Protein AF-A0AAV7XI38-F1 (afdb_monomer_lite)

Secondary structure (DSSP, 8-state):
------------------------------------TTS--TT--------------TTTS-TT---SSSPS--PPP-----PPPP-

pLDDT: mean 74.24, std 20.65, range [39.84, 97.19]

Foldseek 3Di:
DYDDDDDDDDDDDDPPPDDDDDPPPPPDPPPPPPPDPPDDDVVDDDDDDDDDDDDDDCVVPVPPQAPDDDHDDDDDDDDDDDDDDDD

Sequence (87 aa):
MGRALPLVALALPLAVLLLGPALAVPAAPAQQQEADGNACQPDKLTVYKMVMHTFWSRDRFPKHYPDWRPPAQWSKVIGEYGAGSPT

Organism: NCBI:txid439358

Structure (mmCIF, N/CA/C/O backbone):
data_AF-A0AAV7XI38-F1
#
_entry.id   AF-A0AAV7XI38-F1
#
loop_
_atom_site.group_PDB
_atom_site.id
_atom_site.type_symbol
_atom_site.label_atom_id
_atom_site.label_alt_id
_atom_site.label_comp_id
_atom_site.label_asym_id
_atom_site.label_entity_id
_atom_site.label_seq_id
_atom_site.pdbx_PDB_ins_code
_atom_site.Cartn_x
_atom_site.Cartn_y
_atom_site.Cartn_z
_atom_site.occupancy
_atom_site.B_iso_or_equiv
_atom_site.auth_seq_id
_atom_site.auth_comp_id
_atom_site.auth_asym_id
_atom_site.auth_atom_id
_atom_site.pdbx_PDB_model_num
ATOM 1 N N . MET A 1 1 ? -71.935 -50.601 51.742 1.00 42.53 1 MET A N 1
ATOM 2 C CA . MET A 1 1 ? -70.563 -51.158 51.703 1.00 42.53 1 MET A CA 1
ATOM 3 C C . MET A 1 1 ? -69.643 -50.040 51.226 1.00 42.53 1 MET A C 1
ATOM 5 O O . MET A 1 1 ? -69.840 -49.586 50.120 1.00 42.53 1 MET A O 1
ATOM 9 N N . GLY A 1 2 ? -68.721 -49.438 51.963 1.00 39.84 2 GLY A N 1
ATOM 10 C CA . GLY A 1 2 ? -68.236 -49.643 53.316 1.00 39.84 2 GLY A CA 1
ATOM 11 C C . GLY A 1 2 ? -66.831 -49.039 53.397 1.00 39.84 2 GLY A C 1
ATOM 12 O O . GLY A 1 2 ? -65.908 -49.729 53.008 1.00 39.84 2 GLY A O 1
ATOM 13 N N . ARG A 1 3 ? -66.734 -47.808 53.943 1.00 41.41 3 ARG A N 1
ATOM 14 C CA . ARG A 1 3 ? -65.568 -47.157 54.603 1.00 41.41 3 ARG A CA 1
ATOM 15 C C . ARG A 1 3 ? -64.327 -46.922 53.698 1.00 41.41 3 ARG A C 1
ATOM 17 O O . ARG A 1 3 ? -64.009 -47.731 52.852 1.00 41.41 3 ARG A O 1
ATOM 24 N N . ALA A 1 4 ? -63.583 -45.823 53.790 1.00 42.22 4 ALA A N 1
ATOM 25 C CA . ALA A 1 4 ? -63.159 -45.100 54.981 1.00 42.22 4 ALA A CA 1
ATOM 26 C C . ALA A 1 4 ? -62.745 -43.644 54.657 1.00 42.22 4 ALA A C 1
ATOM 28 O O . ALA A 1 4 ? -62.128 -43.386 53.628 1.00 42.22 4 ALA A O 1
ATOM 29 N N . LEU A 1 5 ? -63.054 -42.719 55.575 1.00 46.91 5 LEU A N 1
ATOM 30 C CA . LEU A 1 5 ? -62.309 -41.469 55.793 1.00 46.91 5 LEU A CA 1
ATOM 31 C C . LEU A 1 5 ? -61.111 -41.756 56.728 1.00 46.91 5 LEU A C 1
ATOM 33 O O . LEU A 1 5 ? -61.184 -42.702 57.518 1.00 46.91 5 LEU A O 1
ATOM 37 N N . PRO A 1 6 ? -60.043 -40.940 56.681 1.00 48.69 6 PRO A N 1
ATOM 38 C CA . PRO A 1 6 ? -59.906 -39.855 57.669 1.00 48.69 6 PRO A CA 1
ATOM 39 C C . PRO A 1 6 ? -59.466 -38.543 56.986 1.00 48.69 6 PRO A C 1
ATOM 41 O O . PRO A 1 6 ? -58.568 -38.522 56.157 1.00 48.69 6 PRO A O 1
ATOM 44 N N . LEU A 1 7 ? -60.182 -37.431 57.148 1.00 50.03 7 LEU A N 1
ATOM 45 C CA . LEU A 1 7 ? -60.112 -36.527 58.302 1.00 50.03 7 LEU A CA 1
ATOM 46 C C . LEU A 1 7 ? -58.674 -36.073 58.619 1.00 50.03 7 LEU A C 1
ATOM 48 O O . LEU A 1 7 ? -58.081 -36.500 59.603 1.00 50.03 7 LEU A O 1
ATOM 52 N N . VAL A 1 8 ? -58.137 -35.172 57.791 1.00 44.66 8 VAL A N 1
ATOM 53 C CA . VAL A 1 8 ? -57.015 -34.302 58.169 1.00 44.66 8 VAL A CA 1
ATOM 54 C C . VAL A 1 8 ? -57.504 -32.853 58.158 1.00 44.66 8 VAL A C 1
ATOM 56 O O . VAL A 1 8 ? -57.657 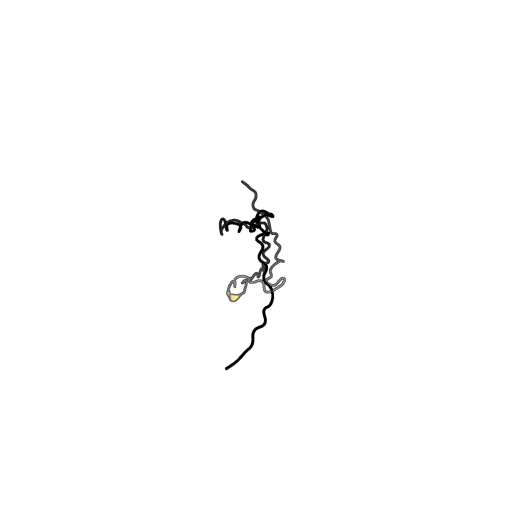-32.226 57.118 1.00 44.66 8 VAL A O 1
ATOM 59 N N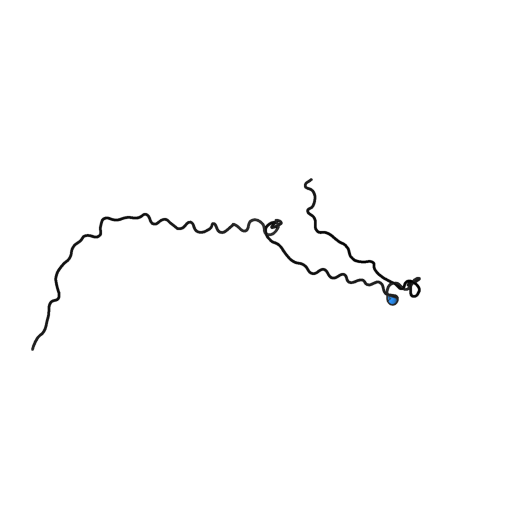 . ALA A 1 9 ? -57.815 -32.407 59.374 1.00 51.28 9 ALA A N 1
ATOM 60 C CA . ALA A 1 9 ? -57.649 -31.066 59.923 1.00 51.28 9 ALA A CA 1
ATOM 61 C C . ALA A 1 9 ? -58.112 -29.842 59.102 1.00 51.28 9 ALA A C 1
ATOM 63 O O . ALA A 1 9 ? -57.368 -29.212 58.359 1.00 51.28 9 ALA A O 1
ATOM 64 N N . LEU A 1 10 ? -59.356 -29.449 59.385 1.00 49.50 10 LEU A N 1
ATOM 65 C CA . LEU A 1 10 ? -59.755 -28.105 59.829 1.00 49.50 10 LEU A CA 1
ATOM 66 C C . LEU A 1 10 ? -58.581 -27.160 60.184 1.00 49.50 10 LEU A C 1
ATOM 68 O O . LEU A 1 10 ? -57.872 -27.438 61.147 1.00 49.50 10 LEU A O 1
ATOM 72 N N . ALA A 1 11 ? -58.443 -26.033 59.472 1.00 51.03 11 ALA A N 1
ATOM 73 C CA . ALA A 1 11 ? -58.224 -24.689 60.040 1.00 51.03 11 ALA A CA 1
ATOM 74 C C . ALA A 1 11 ? -57.875 -23.661 58.941 1.00 51.03 11 ALA A C 1
ATOM 76 O O . ALA A 1 11 ? -56.740 -23.568 58.486 1.00 51.03 11 ALA A O 1
ATOM 77 N N . LEU A 1 12 ? -58.852 -22.834 58.557 1.00 50.56 12 LEU A N 1
ATOM 78 C CA . LEU A 1 12 ? -58.578 -21.450 58.145 1.00 50.56 12 LEU A CA 1
ATOM 79 C C . LEU A 1 12 ? -58.059 -20.685 59.381 1.00 50.56 12 LEU A C 1
ATOM 81 O O . LEU A 1 12 ? -58.583 -20.900 60.476 1.00 50.56 12 LEU A O 1
ATOM 85 N N . PRO A 1 13 ? -57.060 -19.800 59.230 1.00 48.59 13 PRO A N 1
ATOM 86 C CA . PRO A 1 13 ? -57.404 -18.379 59.108 1.00 48.59 13 PRO A CA 1
ATOM 87 C C . PRO A 1 13 ? -56.547 -17.697 58.025 1.00 48.59 13 PRO A C 1
ATOM 89 O O . PRO A 1 13 ? -55.338 -17.868 57.947 1.00 48.59 13 PRO A O 1
ATOM 92 N N . LEU A 1 14 ? -57.122 -16.966 57.071 1.00 55.00 14 LEU A N 1
ATOM 93 C CA . LEU A 1 14 ? -57.479 -15.552 57.241 1.00 55.00 14 LEU A CA 1
ATOM 94 C C . LEU A 1 14 ? -56.450 -14.744 58.064 1.00 55.00 14 LEU A C 1
ATOM 96 O O . LEU A 1 14 ? -56.815 -14.090 59.032 1.00 55.00 14 LEU A O 1
ATOM 100 N N . ALA A 1 15 ? -55.164 -14.810 57.709 1.00 55.22 15 ALA A N 1
ATOM 101 C CA . ALA A 1 15 ? -54.128 -13.953 58.294 1.00 55.22 15 ALA A CA 1
ATOM 102 C C . ALA A 1 15 ? -52.860 -13.860 57.421 1.00 55.22 15 ALA A C 1
ATOM 104 O O . ALA A 1 15 ? -51.761 -14.099 57.898 1.00 55.22 15 ALA A O 1
ATOM 105 N N . VAL A 1 16 ? -52.985 -13.500 56.139 1.00 50.19 16 VAL A N 1
ATOM 106 C CA . VAL A 1 16 ? -51.862 -12.885 55.391 1.00 50.19 16 VAL A CA 1
ATOM 107 C C . VAL A 1 16 ? -52.393 -11.706 54.565 1.00 50.19 16 VAL A C 1
ATOM 109 O O . VAL A 1 16 ? -52.176 -11.572 53.368 1.00 50.19 16 VAL A O 1
ATOM 112 N N . LEU A 1 17 ? -53.170 -10.851 55.226 1.00 55.56 17 LEU A N 1
ATOM 113 C CA . LEU A 1 17 ? -53.408 -9.464 54.837 1.00 55.56 17 LEU A CA 1
ATOM 114 C C . LEU A 1 17 ? -52.688 -8.652 55.907 1.00 55.56 17 LEU A C 1
ATOM 116 O O . LEU A 1 17 ? -53.258 -8.480 56.976 1.00 55.56 17 LEU A O 1
ATOM 120 N N . LEU A 1 18 ? -51.421 -8.302 55.654 1.00 57.72 18 LEU A N 1
ATOM 121 C CA . LEU A 1 18 ? -50.613 -7.236 56.280 1.00 57.72 18 LEU A CA 1
ATOM 122 C C . LEU A 1 18 ? -49.115 -7.528 56.051 1.00 57.72 18 LEU A C 1
ATOM 124 O O . LEU A 1 18 ? -48.417 -7.931 56.973 1.00 57.72 18 LEU A O 1
ATOM 128 N N . LEU A 1 19 ? -48.626 -7.336 54.820 1.00 59.12 19 LEU A N 1
ATOM 129 C CA . LEU A 1 19 ? -47.252 -6.881 54.553 1.00 59.12 19 LEU A CA 1
ATOM 130 C C . LEU A 1 19 ? -47.107 -6.557 53.058 1.00 59.12 19 LEU A C 1
ATOM 132 O O . LEU A 1 19 ? -46.890 -7.437 52.230 1.00 59.12 19 LEU A O 1
ATOM 136 N N . GLY A 1 20 ? -47.259 -5.285 52.695 1.00 56.16 20 GLY A N 1
ATOM 137 C CA . GLY A 1 20 ? -46.745 -4.814 51.413 1.00 56.16 20 GLY A CA 1
ATOM 138 C C . GLY A 1 20 ? -45.223 -4.702 51.492 1.00 56.16 20 GLY A C 1
ATOM 139 O O . GLY A 1 20 ? -44.693 -4.223 52.495 1.00 56.16 20 GLY A O 1
ATOM 140 N N . PRO A 1 21 ? -44.528 -5.047 50.408 1.00 54.28 21 PRO A N 1
ATOM 141 C CA . PRO A 1 21 ? -43.568 -4.105 49.876 1.00 54.28 21 PRO A CA 1
ATOM 142 C C . PRO A 1 21 ? -43.968 -3.749 48.449 1.00 54.28 21 PRO A C 1
ATOM 144 O O . PRO A 1 21 ? -44.400 -4.591 47.662 1.00 54.28 21 PRO A O 1
ATOM 147 N N . ALA A 1 22 ? -43.851 -2.457 48.155 1.00 59.44 22 ALA A N 1
ATOM 148 C CA . ALA A 1 22 ? -43.969 -1.899 46.824 1.00 59.44 22 ALA A CA 1
ATOM 149 C C . ALA A 1 22 ? -43.255 -2.802 45.811 1.00 59.44 22 ALA A C 1
ATOM 151 O O . ALA A 1 22 ? -42.075 -3.114 45.980 1.00 59.44 22 ALA A O 1
ATOM 152 N N . LEU A 1 23 ? -43.962 -3.203 44.754 1.00 56.03 23 LEU A N 1
ATOM 153 C CA . LEU A 1 23 ? -43.310 -3.703 43.555 1.00 56.03 23 LEU A CA 1
ATOM 154 C C . LEU A 1 23 ? -42.507 -2.531 42.990 1.00 56.03 23 LEU A C 1
ATOM 156 O O . LEU A 1 23 ? -43.022 -1.707 42.237 1.00 56.03 23 LEU A O 1
ATOM 160 N N . ALA A 1 24 ? -41.254 -2.418 43.426 1.00 60.03 24 ALA A N 1
ATOM 161 C CA . ALA A 1 24 ? -40.254 -1.635 42.740 1.00 60.03 24 ALA A CA 1
ATOM 162 C C . ALA A 1 24 ? -40.146 -2.248 41.346 1.00 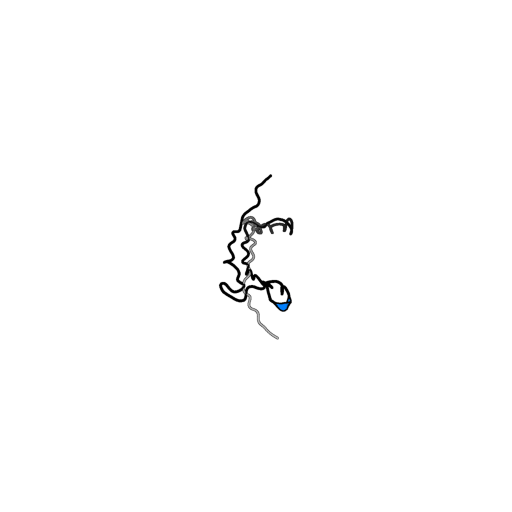60.03 24 ALA A C 1
ATOM 164 O O . ALA A 1 24 ? -39.579 -3.326 41.169 1.00 60.03 24 ALA A O 1
ATOM 165 N N . VAL A 1 25 ? -40.774 -1.590 40.373 1.00 61.06 25 VAL A N 1
ATOM 166 C CA . VAL A 1 25 ? -40.524 -1.834 38.958 1.00 61.06 25 VAL A CA 1
ATOM 167 C C . VAL A 1 25 ? -39.006 -1.739 38.805 1.00 61.06 25 VAL A C 1
ATOM 169 O O . VAL A 1 25 ? -38.462 -0.668 39.095 1.00 61.06 25 VAL A O 1
ATOM 172 N N . PRO A 1 26 ? -38.284 -2.816 38.439 1.00 54.88 26 PRO A N 1
ATOM 173 C CA . PRO A 1 26 ? -36.898 -2.637 38.065 1.00 54.88 26 PRO A CA 1
ATOM 174 C C . PRO A 1 26 ? -36.936 -1.666 36.892 1.00 54.88 26 PRO A C 1
ATOM 176 O O . PRO A 1 26 ? -37.622 -1.920 35.901 1.00 54.88 26 PRO A O 1
ATOM 179 N N . ALA A 1 27 ? -36.281 -0.516 37.047 1.00 60.50 27 ALA A N 1
ATOM 180 C CA . ALA A 1 27 ? -36.036 0.383 35.940 1.00 60.50 27 ALA A CA 1
ATOM 181 C C . ALA A 1 27 ? -35.335 -0.455 34.871 1.00 60.50 27 ALA A C 1
ATOM 183 O O . ALA A 1 27 ? -34.161 -0.801 35.009 1.00 60.50 27 ALA A O 1
ATOM 184 N N . ALA A 1 28 ? -36.093 -0.869 33.854 1.00 54.94 28 ALA A N 1
ATOM 185 C CA . ALA A 1 28 ? -35.515 -1.439 32.659 1.00 54.94 28 ALA A CA 1
ATOM 186 C C . ALA A 1 28 ? -34.455 -0.436 32.188 1.00 54.94 28 ALA A C 1
ATOM 188 O O . ALA A 1 28 ? -34.728 0.773 32.228 1.00 54.94 28 ALA A O 1
ATOM 189 N N . PRO A 1 29 ? -33.248 -0.882 31.797 1.00 48.41 29 PRO A N 1
ATOM 190 C CA . PRO A 1 29 ? -32.314 0.033 31.173 1.00 48.41 29 PRO A CA 1
ATOM 191 C C . PRO A 1 29 ? -33.067 0.667 30.008 1.00 48.41 29 PRO A C 1
ATOM 193 O O . PRO A 1 29 ? -33.659 -0.046 29.194 1.00 48.41 29 PRO A O 1
ATOM 196 N N . ALA A 1 30 ? -33.129 2.000 29.999 1.00 51.75 30 ALA A N 1
ATOM 197 C CA . ALA A 1 30 ? -33.666 2.746 28.881 1.00 51.75 30 ALA A CA 1
ATOM 198 C C . ALA A 1 30 ? -32.996 2.176 27.631 1.00 51.75 30 ALA A C 1
ATOM 200 O O . ALA A 1 30 ? -31.773 2.252 27.497 1.00 51.75 30 ALA A O 1
ATOM 201 N N . GLN A 1 31 ? -33.781 1.517 26.777 1.00 45.44 31 GLN A N 1
ATOM 202 C CA . GLN A 1 31 ? -33.311 1.120 25.464 1.00 45.44 31 GLN A CA 1
ATOM 203 C C . GLN A 1 31 ? -32.920 2.427 24.794 1.00 45.44 31 GLN A C 1
ATOM 205 O O . GLN A 1 31 ? -33.777 3.267 24.521 1.00 45.44 31 GLN A O 1
ATOM 210 N N . GLN A 1 32 ? -31.609 2.641 24.683 1.00 51.66 32 GLN A N 1
ATOM 211 C CA . GLN A 1 32 ? -31.043 3.816 24.056 1.00 51.66 32 GLN A CA 1
ATOM 212 C C . GLN A 1 32 ? -31.635 3.867 22.661 1.00 51.66 32 GLN A C 1
ATOM 214 O O . GLN A 1 32 ? -31.412 2.986 21.835 1.00 51.66 32 GLN A O 1
ATOM 219 N N . GLN A 1 33 ? -32.478 4.873 22.478 1.00 50.25 33 GLN A N 1
ATOM 220 C CA . GLN A 1 33 ? -33.036 5.259 21.208 1.00 50.25 33 GLN A CA 1
ATOM 221 C C . GLN A 1 33 ? -31.874 5.307 20.216 1.00 50.25 33 GLN A C 1
ATOM 223 O O . GLN A 1 33 ? -30.918 6.052 20.437 1.00 50.25 33 GLN A O 1
ATOM 228 N N . GLU A 1 34 ? -31.929 4.470 19.179 1.00 57.94 34 GLU A N 1
ATOM 229 C CA . GLU A 1 34 ? -31.042 4.525 18.017 1.00 57.94 34 GLU A CA 1
ATOM 230 C C . GLU A 1 34 ? -31.321 5.849 17.293 1.00 57.94 34 GLU A C 1
ATOM 232 O O . GLU A 1 34 ? -32.015 5.913 16.281 1.00 57.94 34 GLU A O 1
ATOM 237 N N . ALA A 1 35 ? -30.860 6.944 17.890 1.00 52.53 35 ALA A N 1
ATOM 238 C CA . ALA A 1 35 ? -30.839 8.245 17.273 1.00 52.53 35 ALA A CA 1
ATOM 239 C C . ALA A 1 35 ? -29.732 8.216 16.218 1.00 52.53 35 ALA A C 1
ATOM 241 O O . ALA A 1 35 ? -28.556 8.020 16.522 1.00 52.53 35 ALA A O 1
ATOM 242 N N . ASP A 1 36 ? -30.173 8.386 14.978 1.00 51.44 36 ASP A N 1
ATOM 243 C CA . ASP A 1 36 ? -29.385 8.759 13.816 1.00 51.44 36 ASP A CA 1
ATOM 244 C C . ASP A 1 36 ? -28.282 7.771 13.426 1.00 51.44 36 ASP A C 1
ATOM 246 O O . ASP A 1 36 ? -27.107 7.911 13.767 1.00 51.44 36 ASP A O 1
ATOM 250 N N . GLY A 1 37 ? -28.634 6.835 12.540 1.00 56.69 37 GLY A N 1
ATOM 251 C CA . GLY A 1 37 ? -27.693 5.966 11.817 1.00 56.69 37 GLY A CA 1
ATOM 252 C C . GLY A 1 37 ? -26.671 6.695 10.923 1.00 56.69 37 GLY A C 1
ATOM 253 O O . GLY A 1 37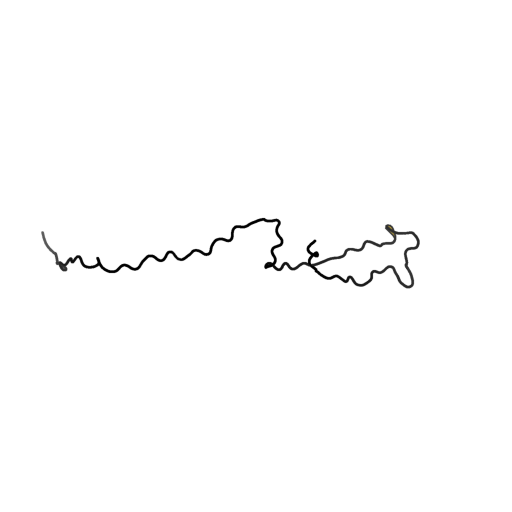 ? -26.039 6.054 10.088 1.00 56.69 37 GLY A O 1
ATOM 254 N N . ASN A 1 38 ? -26.513 8.015 11.078 1.00 63.44 38 ASN A N 1
ATOM 255 C CA . ASN A 1 38 ? -25.564 8.863 10.362 1.00 63.44 38 ASN A CA 1
ATOM 256 C C . ASN A 1 38 ? -24.681 9.728 11.293 1.00 63.44 38 ASN A C 1
ATOM 258 O O . ASN A 1 38 ? -23.836 10.476 10.804 1.00 63.44 38 ASN A O 1
ATOM 262 N N . ALA A 1 39 ? -24.853 9.652 12.620 1.00 74.81 39 ALA A N 1
ATOM 263 C CA . ALA A 1 39 ? -23.957 10.312 13.569 1.00 74.81 39 ALA A CA 1
ATOM 264 C C . ALA A 1 39 ? -22.717 9.440 13.834 1.00 74.81 39 ALA A C 1
ATOM 266 O O . ALA A 1 39 ? -22.819 8.221 13.998 1.00 74.81 39 ALA A O 1
ATOM 267 N N . CYS A 1 40 ? -21.530 10.059 13.879 1.00 81.12 40 CYS A N 1
ATOM 268 C CA . CYS A 1 40 ? -20.314 9.383 14.335 1.00 81.12 40 CYS A CA 1
ATOM 269 C C . CYS A 1 40 ? -20.557 8.850 15.755 1.00 81.12 40 CYS A C 1
ATOM 271 O O . CYS A 1 40 ? -21.001 9.606 16.612 1.00 81.12 40 CYS A O 1
ATOM 273 N N . GLN A 1 41 ? -20.296 7.561 15.986 1.00 86.50 41 GLN A N 1
ATOM 274 C CA . GLN A 1 41 ? -20.490 6.895 17.277 1.00 86.50 41 GLN A CA 1
ATOM 275 C C . GLN A 1 41 ? -19.152 6.890 18.036 1.00 86.50 41 GLN A C 1
ATOM 277 O O . GLN A 1 41 ? -18.354 5.973 17.819 1.00 86.50 41 GLN A O 1
ATOM 282 N N . PRO A 1 42 ? -18.860 7.901 18.880 1.00 82.94 42 PRO A N 1
ATOM 283 C CA . PRO A 1 42 ? -17.526 8.098 19.457 1.00 82.94 42 PRO A CA 1
ATOM 284 C C . PRO A 1 42 ? -17.096 6.951 20.379 1.00 82.94 42 PRO A C 1
ATOM 286 O O . PRO A 1 42 ? -15.910 6.646 20.467 1.00 82.94 42 PRO A O 1
ATOM 289 N N . ASP A 1 43 ? -18.056 6.272 21.008 1.00 87.31 43 ASP A N 1
ATOM 290 C CA . ASP A 1 43 ? -17.796 5.166 21.934 1.00 87.31 43 ASP A CA 1
ATOM 291 C C . ASP A 1 43 ? -17.556 3.825 21.215 1.00 87.31 43 ASP A C 1
ATOM 293 O O . ASP A 1 43 ? -17.235 2.814 21.845 1.00 87.31 43 ASP A O 1
ATOM 297 N N . LYS A 1 44 ? -17.699 3.790 19.882 1.00 88.81 44 LYS A N 1
ATOM 298 C CA . LYS A 1 44 ? -17.560 2.575 19.076 1.00 88.81 44 LYS A CA 1
ATOM 299 C C . LYS A 1 44 ? -16.260 2.583 18.276 1.00 88.81 44 LYS A C 1
ATOM 301 O O . LYS A 1 44 ? -16.160 3.188 17.210 1.00 88.81 44 LYS A O 1
ATOM 306 N N . LEU A 1 45 ? -15.283 1.800 18.729 1.00 89.69 45 LEU A N 1
ATOM 307 C CA . LEU A 1 45 ? -14.066 1.550 17.960 1.00 89.69 45 LEU A CA 1
ATOM 308 C C . LEU A 1 45 ? -14.334 0.560 16.816 1.00 89.69 45 LEU A C 1
ATOM 310 O O . LEU A 1 45 ? -14.831 -0.543 17.036 1.00 89.69 45 LEU A O 1
ATOM 314 N N . THR A 1 46 ? -13.943 0.933 15.597 1.00 90.38 46 THR A N 1
ATOM 315 C CA . THR A 1 46 ? -13.949 0.033 14.434 1.00 90.38 46 THR A CA 1
ATOM 316 C C . THR A 1 46 ? -12.530 -0.148 13.914 1.00 90.38 46 THR A C 1
ATOM 318 O O . THR A 1 46 ? -11.808 0.826 13.707 1.00 90.38 46 THR A O 1
ATOM 321 N N . VAL A 1 47 ? -12.126 -1.399 13.695 1.00 94.31 47 VAL A N 1
ATOM 322 C CA . VAL A 1 47 ? -10.793 -1.746 13.191 1.00 94.31 47 VAL A CA 1
ATOM 323 C C . VAL A 1 47 ? -10.866 -1.990 11.690 1.00 94.31 47 VAL A C 1
ATOM 325 O O . VAL A 1 47 ? -11.682 -2.783 11.224 1.00 94.31 47 VAL A O 1
ATOM 328 N N . TYR A 1 48 ? -9.977 -1.343 10.939 1.00 95.50 48 TYR A N 1
ATOM 329 C CA . TYR A 1 48 ? -9.899 -1.468 9.487 1.00 95.50 48 TYR A CA 1
ATOM 330 C C . TYR A 1 48 ? -8.563 -2.055 9.047 1.00 95.50 48 TYR A C 1
ATOM 332 O O . TYR A 1 48 ? -7.514 -1.795 9.638 1.00 95.50 48 TYR A O 1
ATOM 340 N N . LYS A 1 49 ? -8.599 -2.801 7.942 1.00 96.25 49 LYS A N 1
ATOM 341 C CA . LYS A 1 49 ? -7.410 -3.185 7.184 1.00 96.25 49 LYS A CA 1
ATOM 342 C C . LYS A 1 49 ? -7.351 -2.344 5.917 1.00 96.25 49 LYS A C 1
ATOM 344 O O . LYS A 1 49 ? -8.230 -2.446 5.067 1.00 96.25 49 LYS A O 1
ATOM 349 N N . MET A 1 50 ? -6.295 -1.553 5.776 1.00 95.56 50 MET A N 1
ATOM 350 C CA . MET A 1 50 ? -6.047 -0.770 4.568 1.00 95.56 50 MET A CA 1
ATOM 351 C C . MET A 1 50 ? -5.159 -1.563 3.606 1.00 95.56 50 MET A C 1
ATOM 353 O O . MET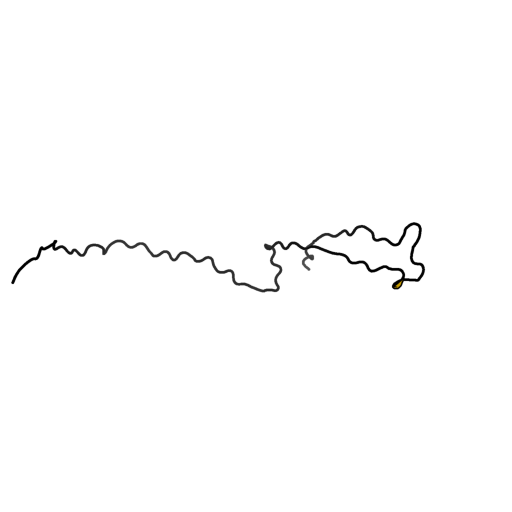 A 1 50 ? -4.138 -2.119 4.010 1.00 95.56 50 MET A O 1
ATOM 357 N N . VAL A 1 51 ? -5.545 -1.619 2.330 1.00 97.06 51 VAL A N 1
ATOM 358 C CA . VAL A 1 51 ? -4.767 -2.262 1.262 1.00 97.06 51 VAL A CA 1
ATOM 359 C C . VAL A 1 51 ? -4.590 -1.259 0.128 1.00 97.06 51 VAL A C 1
ATOM 361 O O . VAL A 1 51 ? -5.573 -0.796 -0.443 1.00 97.06 51 VAL A O 1
ATOM 364 N N . MET A 1 52 ? -3.341 -0.919 -0.198 1.00 96.62 52 MET A N 1
ATOM 365 C CA . MET A 1 52 ? -3.023 -0.024 -1.311 1.00 96.62 52 MET A CA 1
ATOM 366 C C . MET A 1 52 ? -2.604 -0.846 -2.528 1.00 96.62 52 MET A C 1
ATOM 368 O O . MET A 1 52 ? -1.515 -1.416 -2.556 1.00 96.62 52 MET A O 1
ATOM 372 N N . HIS A 1 53 ? -3.463 -0.887 -3.543 1.00 97.19 53 HIS A N 1
ATOM 373 C CA . HIS A 1 53 ? -3.103 -1.420 -4.850 1.00 97.19 53 HIS A CA 1
ATOM 374 C C . HIS A 1 53 ? -2.529 -0.307 -5.711 1.00 97.19 53 HIS A C 1
ATOM 376 O O . HIS A 1 53 ? -3.199 0.685 -5.992 1.00 97.19 53 HIS A O 1
ATOM 382 N N . THR A 1 54 ? -1.290 -0.484 -6.146 1.00 95.38 54 THR A N 1
ATOM 383 C CA . THR A 1 54 ? -0.637 0.448 -7.051 1.00 95.38 54 THR A CA 1
ATOM 384 C C . THR A 1 54 ? -0.496 -0.180 -8.426 1.00 95.38 54 THR A C 1
ATOM 386 O O . THR A 1 54 ? -0.075 -1.324 -8.573 1.00 95.38 54 THR A O 1
ATOM 389 N N . PHE A 1 55 ? -0.875 0.572 -9.456 1.00 95.94 55 PHE A N 1
ATOM 390 C CA . PHE A 1 55 ? -0.952 0.068 -10.828 1.00 95.94 55 PHE A CA 1
ATOM 391 C C . PHE A 1 55 ? -0.009 0.808 -11.771 1.00 95.94 55 PHE A C 1
ATOM 393 O O . PHE A 1 55 ? -0.369 1.127 -12.902 1.00 95.94 55 PHE A O 1
ATOM 400 N N . TRP A 1 56 ? 1.203 1.086 -11.301 1.00 95.44 56 TRP A N 1
ATOM 401 C CA . TRP A 1 56 ? 2.260 1.638 -12.135 1.00 95.44 56 TRP A CA 1
ATOM 402 C C . TRP A 1 56 ? 3.050 0.488 -12.756 1.00 95.44 56 TRP A C 1
ATOM 404 O O . TRP A 1 56 ? 3.890 -0.123 -12.105 1.00 95.44 56 TRP A O 1
ATOM 414 N N . SER A 1 57 ? 2.709 0.157 -14.001 1.00 95.69 57 SER A N 1
ATOM 415 C CA . SER A 1 57 ? 3.355 -0.890 -14.795 1.00 95.69 57 SER A CA 1
ATOM 416 C C . SER A 1 57 ? 3.748 -0.362 -16.172 1.00 95.69 57 SER A C 1
ATOM 418 O O . SER A 1 57 ? 3.159 0.608 -16.657 1.00 95.69 57 SER A O 1
ATOM 420 N N . ARG A 1 58 ? 4.710 -1.026 -16.824 1.00 95.75 58 ARG A N 1
ATOM 421 C CA . ARG A 1 58 ? 5.188 -0.662 -18.167 1.00 95.75 58 ARG A CA 1
ATOM 422 C C . ARG A 1 58 ? 4.058 -0.625 -19.195 1.00 95.75 58 ARG A C 1
ATOM 424 O O . ARG A 1 58 ? 3.964 0.335 -19.945 1.00 95.75 58 ARG A O 1
ATOM 431 N N . ASP A 1 59 ? 3.194 -1.636 -19.212 1.00 97.06 59 ASP A N 1
ATOM 432 C CA . ASP A 1 59 ? 2.147 -1.741 -20.239 1.00 97.06 59 ASP A CA 1
ATOM 433 C C . ASP A 1 59 ? 1.134 -0.593 -20.150 1.00 97.06 59 ASP A C 1
ATOM 435 O O . ASP A 1 59 ? 0.602 -0.145 -21.163 1.00 97.06 59 ASP A O 1
ATOM 439 N N . ARG A 1 60 ? 0.885 -0.091 -18.931 1.00 96.75 60 ARG A N 1
ATOM 440 C CA . ARG A 1 60 ? -0.020 1.043 -18.688 1.00 96.75 60 ARG A CA 1
ATOM 441 C C . ARG A 1 60 ? 0.681 2.392 -18.837 1.00 96.75 60 ARG A C 1
ATOM 443 O O . ARG A 1 60 ? 0.065 3.351 -19.288 1.00 96.75 60 ARG A O 1
ATOM 450 N N . PHE A 1 61 ? 1.958 2.468 -18.463 1.00 96.56 61 PHE A N 1
ATOM 451 C CA . PHE A 1 61 ? 2.764 3.690 -18.468 1.00 96.56 61 PHE A CA 1
ATOM 452 C C . PHE A 1 61 ? 4.110 3.443 -19.173 1.00 96.56 61 PHE A C 1
ATOM 454 O O . PHE A 1 61 ? 5.150 3.376 -18.517 1.00 96.56 61 PHE A O 1
ATOM 461 N N . PRO A 1 62 ? 4.113 3.303 -20.513 1.00 95.06 62 PRO A N 1
ATOM 462 C CA . PRO A 1 62 ? 5.287 2.829 -21.252 1.00 95.06 62 PRO A CA 1
ATOM 463 C C . PRO A 1 62 ? 6.367 3.897 -21.438 1.00 95.06 62 PRO A C 1
ATOM 465 O O . PRO A 1 62 ? 7.542 3.584 -21.629 1.00 95.06 62 PRO A O 1
ATOM 468 N N . LYS A 1 63 ? 5.988 5.177 -21.397 1.00 96.56 63 LYS A N 1
ATOM 469 C CA . LYS A 1 63 ? 6.918 6.279 -21.640 1.00 96.56 63 LYS A CA 1
ATOM 470 C C . LYS A 1 63 ? 7.900 6.408 -20.476 1.00 96.56 63 LYS A C 1
ATOM 472 O O . LYS A 1 63 ? 7.498 6.768 -19.376 1.00 96.56 63 LYS A O 1
ATOM 477 N N . HIS A 1 64 ? 9.182 6.171 -20.763 1.00 94.88 64 HIS A N 1
ATOM 478 C CA . HIS A 1 64 ? 10.287 6.279 -19.801 1.00 94.88 64 HIS A CA 1
ATOM 479 C C . HIS A 1 64 ? 10.033 5.496 -18.503 1.00 94.88 64 HIS A C 1
ATOM 481 O O . HIS A 1 64 ? 10.320 5.989 -17.412 1.00 94.88 64 HIS A O 1
ATOM 487 N N . TYR A 1 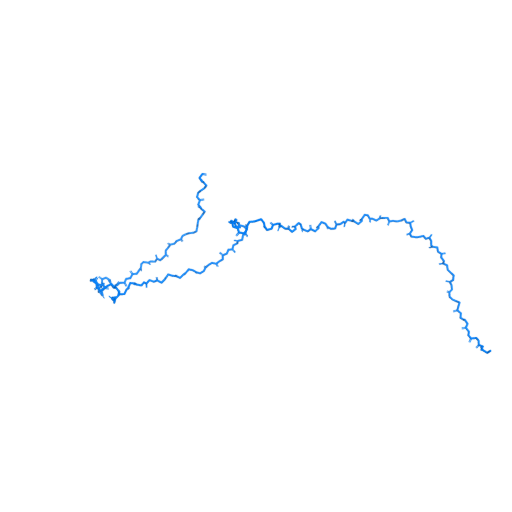65 ? 9.472 4.288 -18.609 1.00 96.75 65 TYR A N 1
ATOM 488 C CA . TYR A 1 65 ? 9.284 3.447 -17.434 1.00 96.75 65 TYR A CA 1
ATOM 489 C C . TYR A 1 65 ? 10.649 3.145 -16.785 1.00 96.75 65 TYR A C 1
ATOM 491 O O . TYR A 1 65 ? 11.570 2.711 -17.482 1.00 96.75 65 TYR A O 1
ATOM 499 N N . PRO A 1 66 ? 10.826 3.408 -15.480 1.00 95.38 66 PRO A N 1
ATOM 500 C CA . PRO A 1 66 ? 12.121 3.262 -14.837 1.00 95.38 66 PRO A CA 1
ATOM 501 C C . PRO A 1 66 ? 12.405 1.786 -14.557 1.00 95.38 66 PRO A C 1
ATOM 503 O O . PRO A 1 66 ? 11.942 1.208 -13.575 1.00 95.38 66 PRO A O 1
ATOM 506 N N . ASP A 1 67 ? 13.179 1.174 -15.447 1.00 94.06 67 ASP A N 1
ATOM 507 C CA . ASP A 1 67 ? 13.626 -0.215 -15.320 1.00 94.06 67 ASP A CA 1
ATOM 508 C C . ASP A 1 67 ? 14.935 -0.366 -14.549 1.00 94.06 67 ASP A C 1
ATOM 510 O O . ASP A 1 67 ? 15.238 -1.441 -14.031 1.00 94.06 67 ASP A O 1
ATOM 514 N N . TRP A 1 68 ? 15.727 0.706 -14.470 1.00 93.06 68 TRP A N 1
ATOM 515 C CA . TRP A 1 68 ? 17.072 0.666 -13.912 1.00 93.06 68 TRP A CA 1
ATOM 516 C C . TRP A 1 68 ? 17.367 1.853 -12.991 1.00 93.06 68 TRP A C 1
ATOM 518 O O . TRP A 1 68 ? 17.164 3.002 -13.364 1.00 93.06 68 TRP A O 1
ATOM 528 N N . ARG A 1 69 ? 17.910 1.519 -11.808 1.00 89.88 69 ARG A N 1
ATOM 529 C CA . ARG A 1 69 ? 18.455 2.382 -10.735 1.00 89.88 69 ARG A CA 1
ATOM 530 C C . ARG A 1 69 ? 17.786 3.762 -10.554 1.00 89.88 69 ARG A C 1
ATOM 532 O O . ARG A 1 69 ? 18.319 4.755 -11.047 1.00 89.88 69 ARG A O 1
ATOM 539 N N . PRO A 1 70 ? 16.749 3.840 -9.698 1.00 94.31 70 PRO A N 1
ATOM 540 C CA . PRO A 1 70 ? 15.992 2.724 -9.125 1.00 94.31 70 PRO A CA 1
ATOM 541 C C . PRO A 1 70 ? 14.915 2.216 -10.097 1.00 94.31 70 PRO A C 1
ATOM 543 O O . PRO A 1 70 ? 14.410 2.989 -10.910 1.00 94.31 70 PRO A O 1
ATOM 546 N N . PRO A 1 71 ? 14.529 0.933 -10.017 1.00 96.81 71 PRO A N 1
ATOM 547 C CA . PRO A 1 71 ? 13.296 0.471 -10.643 1.00 96.81 71 PRO A CA 1
ATOM 548 C C . PRO A 1 71 ? 12.073 1.244 -10.124 1.00 96.81 71 PRO A C 1
ATOM 550 O O . PRO A 1 71 ? 12.113 1.833 -9.041 1.00 96.81 71 PRO A O 1
ATOM 553 N N . ALA A 1 72 ? 10.964 1.194 -10.864 1.00 96.75 72 ALA A N 1
ATOM 554 C CA . ALA A 1 72 ? 9.681 1.741 -10.425 1.00 96.75 72 ALA A CA 1
ATOM 555 C C . ALA A 1 72 ? 9.303 1.224 -9.026 1.00 96.75 72 ALA A C 1
ATOM 557 O O . ALA A 1 72 ? 9.207 0.017 -8.794 1.00 96.75 72 ALA A O 1
ATOM 558 N N . GLN A 1 73 ? 9.089 2.147 -8.092 1.00 96.25 73 GLN A N 1
ATOM 559 C CA . GLN A 1 73 ? 8.826 1.833 -6.693 1.00 96.25 73 GLN A CA 1
ATOM 560 C C . GLN A 1 73 ? 7.918 2.875 -6.049 1.00 96.25 73 GLN A C 1
ATOM 562 O O . GLN A 1 73 ? 7.790 4.002 -6.523 1.00 96.25 73 GLN A O 1
ATOM 567 N N . TRP A 1 74 ? 7.333 2.493 -4.919 1.00 96.94 74 TRP A N 1
ATOM 568 C CA . TRP A 1 74 ? 6.556 3.375 -4.059 1.00 96.94 74 TRP A CA 1
ATOM 569 C C . TRP A 1 74 ? 7.287 3.563 -2.738 1.00 96.94 74 TRP A C 1
ATOM 571 O O . TRP A 1 74 ? 7.996 2.668 -2.274 1.00 96.94 74 TRP A O 1
ATOM 581 N N . SER A 1 75 ? 7.123 4.731 -2.128 1.00 96.88 75 SER A N 1
ATOM 582 C CA . SER A 1 75 ? 7.573 4.955 -0.759 1.00 96.88 75 SER A CA 1
ATOM 583 C C . SER A 1 75 ? 6.650 4.248 0.239 1.00 96.88 75 SER A C 1
ATOM 585 O O . SER A 1 75 ? 5.605 3.690 -0.108 1.00 96.88 75 SER A O 1
ATOM 587 N N . LYS A 1 76 ? 7.053 4.258 1.512 1.00 97.12 76 LYS A N 1
ATOM 588 C CA . LYS A 1 76 ? 6.229 3.738 2.602 1.00 97.12 76 LYS A CA 1
ATOM 589 C C . LYS A 1 76 ? 4.931 4.543 2.706 1.00 97.12 76 LYS A C 1
ATOM 591 O O . LYS A 1 76 ? 4.968 5.769 2.730 1.00 97.12 76 LYS A O 1
ATOM 596 N N . VAL A 1 77 ? 3.804 3.843 2.830 1.00 96.44 77 VAL A N 1
ATOM 597 C CA . VAL A 1 77 ? 2.516 4.468 3.152 1.00 96.44 77 VAL A CA 1
ATOM 598 C C . VAL A 1 77 ? 2.531 4.885 4.617 1.00 96.44 77 VAL A C 1
ATOM 600 O O . VAL A 1 77 ? 2.792 4.060 5.495 1.00 96.44 77 VAL A O 1
ATOM 603 N N . ILE A 1 78 ? 2.270 6.163 4.869 1.00 97.19 78 ILE A N 1
ATOM 604 C CA . ILE A 1 78 ? 2.199 6.760 6.202 1.00 97.19 78 ILE A CA 1
ATOM 605 C C . ILE A 1 78 ? 0.881 7.525 6.272 1.00 97.19 78 ILE A C 1
ATOM 607 O O . ILE A 1 78 ? 0.517 8.215 5.321 1.00 97.19 78 ILE A O 1
ATOM 611 N N . GLY A 1 79 ? 0.163 7.375 7.377 1.00 93.75 79 GLY A N 1
ATOM 612 C CA . GLY A 1 79 ? -1.097 8.059 7.617 1.00 93.75 79 GLY A CA 1
ATOM 613 C C . GLY A 1 79 ? -1.451 8.029 9.095 1.00 93.75 79 GLY A C 1
ATOM 614 O O . GLY A 1 79 ? -0.957 7.187 9.846 1.00 93.75 79 GLY A O 1
ATOM 615 N N . GLU A 1 80 ? -2.311 8.955 9.485 1.00 93.06 80 GLU A N 1
ATOM 616 C CA . GLU A 1 80 ? -2.881 9.070 10.820 1.00 93.06 80 GLU A CA 1
ATOM 617 C C . GLU A 1 80 ? -4.401 9.179 10.711 1.00 93.06 80 GLU A C 1
ATOM 619 O O . GLU A 1 80 ? -4.940 9.517 9.654 1.00 93.06 80 GLU A O 1
ATOM 624 N N . TYR A 1 81 ? -5.097 8.857 11.795 1.00 90.00 81 TYR A N 1
ATOM 625 C CA . TYR A 1 81 ? -6.520 9.141 11.920 1.00 90.00 81 TYR A CA 1
ATOM 626 C C . TYR A 1 81 ? -6.680 10.409 12.763 1.00 90.00 81 TYR A C 1
ATOM 628 O O . TYR A 1 81 ? -5.947 10.609 13.729 1.00 90.00 81 TYR A O 1
ATOM 636 N N . GLY A 1 82 ? -7.635 11.264 12.406 1.00 85.56 82 GLY A N 1
ATOM 637 C CA . GLY A 1 82 ? -7.887 12.516 13.113 1.00 85.56 82 GLY A CA 1
ATOM 638 C C . GLY A 1 82 ? -9.327 12.977 12.935 1.00 85.56 82 GLY A C 1
ATOM 639 O O . GLY A 1 82 ? -9.978 12.641 11.944 1.00 85.56 82 GLY A O 1
ATOM 640 N N . ALA A 1 83 ? -9.832 13.727 13.912 1.00 82.31 83 ALA A N 1
ATOM 641 C CA . ALA A 1 83 ? -11.112 14.412 13.790 1.00 82.31 83 ALA A CA 1
ATOM 642 C C . ALA A 1 83 ? -10.951 15.666 12.915 1.00 82.31 83 ALA A C 1
ATOM 644 O O . ALA A 1 83 ? -9.918 16.334 12.966 1.00 82.31 83 ALA A O 1
ATOM 645 N N . GLY A 1 84 ? -11.974 16.003 12.127 1.00 77.19 84 GLY A N 1
ATOM 646 C CA . GLY A 1 84 ? -12.039 17.320 11.492 1.00 77.19 84 GLY A CA 1
ATOM 647 C C . GLY A 1 84 ? -12.184 18.404 12.562 1.00 77.19 84 GLY A C 1
ATOM 648 O O . GLY A 1 84 ? -12.924 18.208 13.526 1.00 77.19 84 GLY A O 1
ATOM 649 N N . SER A 1 85 ? -11.480 19.531 12.418 1.00 74.56 85 SER A N 1
ATOM 650 C CA . SER A 1 85 ? -11.690 20.681 13.308 1.00 74.56 85 SER A CA 1
ATOM 651 C C . SER A 1 85 ? -13.158 21.122 13.270 1.00 74.56 85 SER A C 1
ATOM 653 O O . SER A 1 85 ? -13.719 21.209 12.174 1.00 74.56 85 SER A O 1
ATOM 655 N N . PRO A 1 86 ? -13.773 21.450 14.421 1.00 69.31 86 PRO A N 1
ATOM 656 C CA . PRO A 1 86 ? -15.059 22.130 14.430 1.00 69.31 86 PRO A CA 1
ATOM 657 C C . PRO A 1 86 ? -14.876 23.531 13.829 1.00 69.31 86 PRO A C 1
ATOM 659 O O . PRO A 1 86 ? -14.019 24.286 14.287 1.00 69.31 86 PRO A O 1
ATOM 662 N N . THR A 1 87 ? -15.638 23.841 12.780 1.00 59.22 87 THR A N 1
ATOM 663 C CA . THR A 1 87 ? -15.778 25.194 12.211 1.00 59.22 87 THR A CA 1
ATOM 664 C C . THR A 1 87 ? -16.654 26.074 13.080 1.00 59.22 87 THR A C 1
ATOM 666 O O . THR A 1 87 ? -17.689 25.542 13.544 1.00 59.22 87 THR A O 1
#

Radius of gyration: 39.73 Å; chains: 1; bounding box: 89×76×82 Å

InterPro domains:
  IPR009465 Spondin, N-terminal [PF06468] (47-80)
  IPR009465 Spondin, N-terminal [PS51020] (36-87)
  IPR038678 Spondin, N-terminal domain superfamily [G3DSA:2.60.40.2130] (33-84)